Protein AF-A0A060C4E5-F1 (afdb_monomer_lite)

Radius of gyration: 14.31 Å; chains: 1; bounding box: 32×25×42 Å

Organism: NCBI:txid1434684

Sequence (104 aa):
DGLTIHGQLFSPQGKTSTRHPALIFVHGGPQRQMLPAFNAMGYYSNAYIMNQMLAAQGYVVLSVNYRSGTGYGEAFRNAAGIGRQGASEYKDVLAAASYLKRPA

InterPro domains:
  IPR001375 Peptidase S9, prolyl oligopeptidase, catalytic domain [PF00326] (52-101)
  IPR029058 Alpha/Beta hydrolase fold [G3DSA:3.40.50.1820] (1-103)
  IPR029058 Alpha/Beta hydrolase fold [SSF53474] (1-101)

Structure (mmCIF, N/CA/C/O backbone):
data_AF-A0A060C4E5-F1
#
_entry.id   AF-A0A060C4E5-F1
#
loop_
_atom_site.group_PDB
_atom_site.id
_atom_site.type_symbol
_atom_site.label_atom_id
_atom_site.label_alt_id
_atom_site.label_comp_id
_atom_site.label_asym_id
_atom_site.label_entity_id
_atom_site.label_seq_id
_atom_site.pdbx_PDB_ins_code
_atom_site.Cartn_x
_atom_site.Cartn_y
_atom_site.Cartn_z
_atom_site.occupancy
_atom_site.B_iso_or_equiv
_atom_site.auth_seq_id
_atom_site.auth_comp_id
_atom_site.auth_asym_id
_atom_site.auth_atom_id
_atom_site.pdbx_PDB_model_num
ATOM 1 N N . ASP A 1 1 ? -3.088 -11.631 -11.767 1.00 92.19 1 ASP A N 1
ATOM 2 C CA . ASP A 1 1 ? -2.109 -12.341 -12.623 1.00 92.19 1 ASP A CA 1
ATOM 3 C C . ASP A 1 1 ? -1.310 -13.404 -11.854 1.00 92.19 1 ASP A C 1
ATOM 5 O O . ASP A 1 1 ? -0.392 -13.972 -12.421 1.00 92.19 1 ASP A O 1
ATOM 9 N N . GLY A 1 2 ? -1.670 -13.728 -10.602 1.00 92.75 2 GLY A N 1
ATOM 10 C CA . GLY A 1 2 ? -0.993 -14.774 -9.824 1.00 92.75 2 GLY A CA 1
ATOM 11 C C . GLY A 1 2 ? 0.297 -14.317 -9.137 1.00 92.75 2 GLY A C 1
ATOM 12 O O . GLY A 1 2 ? 0.867 -15.091 -8.376 1.00 92.75 2 GLY A O 1
ATOM 13 N N . LEU A 1 3 ? 0.736 -13.071 -9.351 1.00 94.62 3 LEU A N 1
ATOM 14 C CA . LEU A 1 3 ? 1.883 -12.508 -8.648 1.00 94.62 3 LEU A CA 1
ATOM 15 C C . LEU A 1 3 ? 1.533 -12.251 -7.176 1.00 94.62 3 LEU A C 1
ATOM 17 O O . LEU A 1 3 ? 0.539 -11.591 -6.869 1.00 94.62 3 LEU A O 1
ATOM 21 N N . THR A 1 4 ? 2.372 -12.740 -6.266 1.00 95.44 4 THR A N 1
ATOM 22 C CA . THR A 1 4 ? 2.262 -12.422 -4.841 1.00 95.44 4 THR A CA 1
ATOM 23 C C . THR A 1 4 ? 2.709 -10.986 -4.589 1.00 95.44 4 THR A C 1
ATOM 25 O O . THR A 1 4 ? 3.839 -10.615 -4.899 1.00 95.44 4 THR A O 1
ATOM 28 N N . ILE A 1 5 ? 1.823 -10.192 -3.989 1.00 96.56 5 ILE A N 1
ATOM 29 C CA . ILE A 1 5 ? 2.091 -8.820 -3.554 1.00 96.56 5 ILE A CA 1
ATOM 30 C C . ILE A 1 5 ? 2.178 -8.796 -2.032 1.00 96.56 5 ILE A C 1
ATOM 32 O O . ILE A 1 5 ? 1.329 -9.358 -1.339 1.00 96.56 5 ILE A O 1
ATOM 36 N N . HIS A 1 6 ? 3.211 -8.138 -1.516 1.00 95.94 6 HIS A N 1
ATOM 37 C CA . HIS A 1 6 ? 3.462 -8.039 -0.085 1.00 95.94 6 HIS A CA 1
ATOM 38 C C . HIS A 1 6 ? 2.907 -6.732 0.482 1.00 95.94 6 HIS A C 1
ATOM 40 O O . HIS A 1 6 ? 2.767 -5.730 -0.218 1.00 95.94 6 HIS A O 1
ATOM 46 N N . GLY A 1 7 ? 2.614 -6.725 1.775 1.00 95.88 7 GLY A N 1
ATOM 47 C CA . GLY A 1 7 ? 2.167 -5.533 2.476 1.00 95.88 7 GLY A CA 1
ATOM 48 C C . GLY A 1 7 ? 2.086 -5.755 3.978 1.00 95.88 7 GLY A C 1
ATOM 49 O O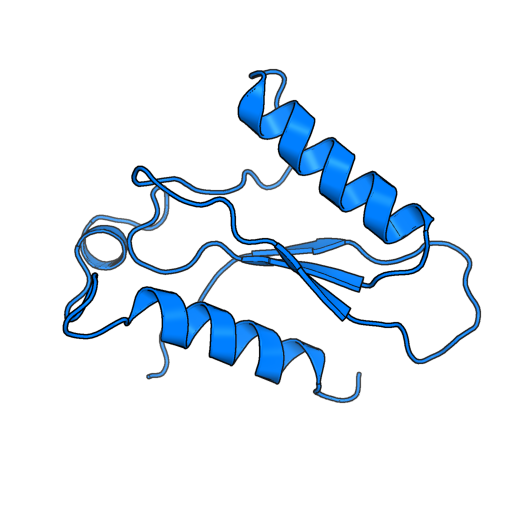 . GLY A 1 7 ? 2.289 -6.868 4.467 1.00 95.88 7 GLY A O 1
ATOM 50 N N . GLN A 1 8 ? 1.787 -4.684 4.701 1.00 96.88 8 GLN A N 1
ATOM 51 C CA . GLN A 1 8 ? 1.567 -4.694 6.144 1.00 96.88 8 GLN A CA 1
ATOM 52 C C . GLN A 1 8 ? 0.114 -4.344 6.438 1.00 96.88 8 GLN A C 1
ATOM 54 O O . GLN A 1 8 ? -0.405 -3.359 5.909 1.00 96.88 8 GLN A O 1
ATOM 59 N N . LEU A 1 9 ? -0.523 -5.138 7.297 1.00 96.00 9 LEU A N 1
ATOM 60 C CA . LEU A 1 9 ? -1.879 -4.889 7.762 1.00 96.00 9 LEU A CA 1
ATOM 61 C C . LEU A 1 9 ? -1.835 -4.266 9.157 1.00 96.00 9 LEU A C 1
ATOM 63 O O . LEU A 1 9 ? -1.392 -4.896 10.116 1.00 96.00 9 LEU A O 1
ATOM 67 N N . PHE A 1 10 ? -2.318 -3.036 9.256 1.00 96.38 10 PHE A N 1
ATOM 68 C CA . PHE A 1 10 ? -2.507 -2.321 10.508 1.00 96.38 10 PHE A CA 1
ATOM 69 C C . PHE A 1 10 ? -3.979 -2.421 10.897 1.00 96.38 10 PHE A C 1
ATOM 71 O O . PHE A 1 10 ? -4.854 -1.949 10.166 1.00 96.38 10 PHE A O 1
ATOM 78 N N . SER A 1 11 ? -4.251 -3.043 12.042 1.00 93.69 11 SER A N 1
ATOM 79 C CA . SER A 1 11 ? -5.612 -3.314 12.507 1.00 93.69 11 SER A CA 1
ATOM 80 C C . SER A 1 11 ? -5.911 -2.562 13.805 1.00 93.69 11 SER A C 1
ATOM 82 O O . SER A 1 11 ? -5.034 -2.480 14.671 1.00 93.69 11 SER A O 1
ATOM 84 N N . PRO A 1 12 ? -7.138 -2.040 13.987 1.00 93.31 12 PRO A N 1
ATOM 85 C CA . PRO A 1 12 ? -7.552 -1.434 15.247 1.00 93.31 12 PRO A CA 1
ATOM 86 C C . PRO A 1 12 ? -7.448 -2.430 16.406 1.00 93.31 12 PRO A C 1
ATOM 88 O O . PRO A 1 12 ? -7.905 -3.565 16.293 1.00 93.31 12 PRO A O 1
ATOM 91 N N . GLN A 1 13 ? -6.891 -2.002 17.539 1.00 86.00 13 GLN A N 1
ATOM 92 C CA . GLN A 1 13 ? -6.868 -2.810 18.761 1.00 86.00 13 GLN A CA 1
ATOM 93 C C . GLN A 1 13 ? -8.100 -2.527 19.628 1.00 86.00 13 GLN A C 1
ATOM 95 O O . GLN A 1 13 ? -8.567 -1.391 19.707 1.00 86.00 13 GLN A O 1
ATOM 100 N N . GLY A 1 14 ? -8.627 -3.563 20.287 1.00 76.00 14 GLY A N 1
ATOM 101 C CA . GLY A 1 14 ? -9.672 -3.425 21.310 1.00 76.00 14 GLY A CA 1
ATOM 102 C C . GLY A 1 14 ? -11.058 -3.003 20.806 1.00 76.00 14 GLY A C 1
ATOM 103 O O . GLY A 1 14 ? -11.908 -2.650 21.619 1.00 76.00 14 GLY A O 1
ATOM 104 N N . LYS A 1 15 ? -11.317 -3.026 19.491 1.00 71.62 15 LYS A N 1
ATOM 105 C CA . LYS A 1 15 ? -12.654 -2.754 18.941 1.00 71.62 15 LYS A CA 1
ATOM 106 C C . LYS A 1 15 ? -13.433 -4.058 18.755 1.00 71.62 15 LYS A C 1
ATOM 108 O O . LYS A 1 15 ? -12.900 -5.040 18.258 1.00 71.62 15 LYS A O 1
ATOM 113 N N . THR A 1 16 ? -14.704 -4.045 19.151 1.00 67.50 16 THR A N 1
ATOM 11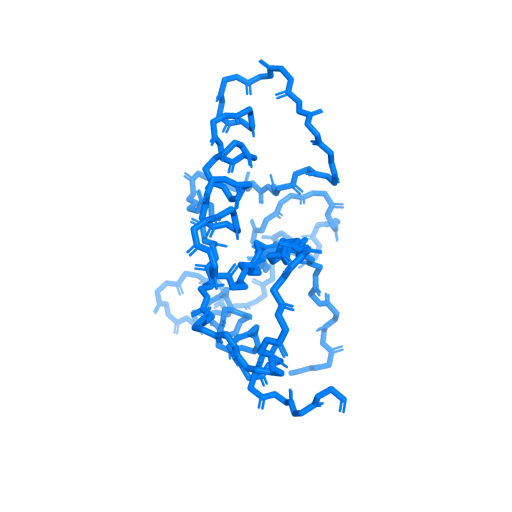4 C CA . THR A 1 16 ? -15.619 -5.202 19.108 1.00 67.50 16 THR A CA 1
ATOM 115 C C . THR A 1 16 ? -16.351 -5.354 17.773 1.00 67.50 16 THR A C 1
ATOM 117 O O . THR A 1 16 ? -17.055 -6.340 17.565 1.00 67.50 16 THR A O 1
ATOM 120 N N . SER A 1 17 ? -16.214 -4.379 16.868 1.00 75.94 17 SER A N 1
ATOM 121 C CA . SER A 1 17 ? -16.823 -4.451 15.541 1.00 75.94 17 SER A CA 1
ATOM 122 C C . SER A 1 17 ? -16.130 -5.508 14.690 1.00 75.94 17 SER A C 1
ATOM 124 O O . SER A 1 17 ? -14.907 -5.564 14.622 1.00 75.94 17 SER A O 1
ATOM 126 N N . THR A 1 18 ? -16.916 -6.303 13.972 1.00 75.75 18 THR A N 1
ATOM 127 C CA . THR A 1 18 ? -16.412 -7.281 12.997 1.00 75.75 18 THR A CA 1
ATOM 128 C C . THR A 1 18 ? -16.087 -6.641 11.644 1.00 75.75 18 THR A C 1
ATOM 130 O O . THR A 1 18 ? -15.487 -7.283 10.785 1.00 75.75 18 THR A O 1
ATOM 133 N N . ARG A 1 19 ? -16.477 -5.374 11.429 1.00 85.19 19 ARG A N 1
ATOM 134 C CA . ARG A 1 19 ? -16.196 -4.613 10.204 1.00 85.19 19 ARG A CA 1
ATOM 135 C C . ARG A 1 19 ? -15.661 -3.222 10.514 1.00 85.19 19 ARG A C 1
ATOM 137 O O . ARG A 1 19 ? -16.180 -2.515 11.377 1.00 85.19 19 ARG A O 1
ATOM 144 N N . HIS A 1 20 ? -14.660 -2.821 9.743 1.00 90.94 20 HIS A N 1
ATOM 145 C CA . HIS A 1 20 ? -13.994 -1.531 9.853 1.00 90.94 20 HIS A CA 1
ATOM 146 C C . HIS A 1 20 ? -13.931 -0.850 8.486 1.00 90.94 20 HIS A C 1
ATOM 148 O O . HIS A 1 20 ? -13.800 -1.547 7.475 1.00 90.94 20 HIS A O 1
ATOM 154 N N . PRO A 1 21 ? -13.996 0.492 8.425 1.00 94.25 21 PRO A N 1
ATOM 155 C CA . PRO A 1 21 ? -13.616 1.198 7.211 1.00 94.25 21 PRO A CA 1
ATOM 156 C C . PRO A 1 21 ? -12.163 0.852 6.873 1.00 94.25 21 PRO A C 1
ATOM 158 O O . PRO A 1 21 ? -11.299 0.820 7.752 1.00 94.25 21 PRO A O 1
ATOM 161 N N . ALA A 1 22 ? -11.905 0.566 5.600 1.00 95.75 22 ALA A N 1
ATOM 162 C CA . ALA A 1 22 ? -10.609 0.094 5.146 1.00 95.75 22 ALA A CA 1
ATOM 163 C C . ALA A 1 22 ? -9.917 1.143 4.268 1.00 95.75 22 ALA A C 1
ATOM 165 O O . ALA A 1 22 ? -10.553 1.773 3.421 1.00 95.75 22 ALA A O 1
ATOM 166 N N . LEU A 1 23 ? -8.614 1.309 4.467 1.00 98.00 23 LEU A N 1
ATOM 167 C CA . LEU A 1 23 ? -7.743 2.203 3.716 1.00 98.00 23 LEU A CA 1
ATOM 168 C C . LEU A 1 23 ? -6.621 1.396 3.065 1.00 98.00 23 LEU A C 1
ATOM 170 O O . LEU A 1 23 ? -6.114 0.429 3.635 1.00 98.00 23 LEU A O 1
ATOM 174 N N . ILE A 1 24 ? -6.201 1.831 1.881 1.00 98.19 24 ILE A N 1
ATOM 175 C CA . ILE A 1 24 ? -4.982 1.338 1.241 1.00 98.19 24 ILE A CA 1
ATOM 176 C C . ILE A 1 24 ? -3.966 2.461 1.303 1.00 98.19 24 ILE A C 1
ATOM 178 O O . ILE A 1 24 ? -4.207 3.549 0.777 1.00 98.19 24 ILE A O 1
ATOM 182 N N . PHE A 1 25 ? -2.842 2.198 1.955 1.00 97.69 25 PHE A N 1
ATOM 183 C CA . PHE A 1 25 ? -1.744 3.144 2.018 1.00 97.69 25 PHE A CA 1
ATOM 184 C C . PHE A 1 25 ? -0.804 2.906 0.835 1.00 97.69 25 PHE A C 1
ATOM 186 O O . PHE A 1 25 ? -0.278 1.808 0.646 1.00 97.69 25 PHE A O 1
ATOM 193 N N . VAL A 1 26 ? -0.612 3.954 0.032 1.00 95.56 26 VAL A N 1
ATOM 194 C CA . VAL A 1 26 ? 0.242 3.962 -1.160 1.00 95.56 26 VAL A CA 1
ATOM 195 C C . VAL A 1 26 ? 1.420 4.888 -0.880 1.00 95.56 26 VAL A C 1
ATOM 197 O O . VAL A 1 26 ? 1.243 6.091 -0.709 1.00 95.56 26 VAL A O 1
ATOM 200 N N . HIS A 1 27 ? 2.631 4.333 -0.836 1.00 93.00 27 HIS A N 1
ATOM 201 C CA . HIS A 1 27 ? 3.838 5.077 -0.460 1.00 93.00 27 HIS A CA 1
ATOM 202 C C . HIS A 1 27 ? 4.317 6.084 -1.529 1.00 93.00 27 HIS A C 1
ATOM 204 O O . HIS A 1 27 ? 5.115 6.976 -1.235 1.00 93.00 27 HIS A O 1
ATOM 210 N N . GLY A 1 28 ? 3.827 5.982 -2.767 1.00 85.25 28 GLY A N 1
ATOM 211 C CA . GLY A 1 28 ? 4.234 6.856 -3.869 1.00 85.25 28 GLY A CA 1
ATOM 212 C C . GLY A 1 28 ? 5.631 6.529 -4.415 1.00 85.25 28 GLY A C 1
ATOM 213 O O . GLY A 1 28 ? 6.227 5.510 -4.064 1.00 85.25 28 GLY A O 1
ATOM 214 N N . GLY A 1 29 ? 6.128 7.374 -5.324 1.00 72.06 29 GLY A N 1
ATOM 215 C CA . GLY A 1 29 ? 7.435 7.223 -5.988 1.00 72.06 29 GLY A CA 1
ATOM 216 C C . GLY A 1 29 ? 8.545 8.088 -5.366 1.00 72.06 29 GLY A C 1
ATOM 217 O O . GLY A 1 29 ? 8.219 9.036 -4.645 1.00 72.06 29 GLY A O 1
ATOM 218 N N . PRO A 1 30 ? 9.850 7.831 -5.640 1.00 66.56 30 PRO A N 1
ATOM 219 C CA . PRO A 1 30 ? 10.451 6.867 -6.593 1.00 66.56 30 PRO A CA 1
ATOM 220 C C . PRO A 1 30 ? 10.390 5.398 -6.121 1.00 66.56 30 PRO A C 1
ATOM 222 O O . PRO A 1 30 ? 9.789 5.134 -5.086 1.00 66.56 30 PRO A O 1
ATOM 225 N N . GLN A 1 31 ? 10.983 4.450 -6.870 1.00 88.06 31 GLN A N 1
ATOM 226 C CA . GLN A 1 31 ? 11.008 3.007 -6.544 1.00 88.06 31 GLN A CA 1
ATOM 227 C C . GLN A 1 31 ? 11.313 2.779 -5.052 1.00 88.06 31 GLN A C 1
ATOM 229 O O . GLN A 1 31 ? 12.413 3.063 -4.572 1.00 88.06 31 GLN A O 1
ATOM 234 N N . ARG A 1 32 ? 10.316 2.298 -4.305 1.00 93.25 32 ARG A N 1
ATOM 235 C CA . ARG A 1 32 ? 10.336 2.214 -2.839 1.00 93.25 32 ARG A CA 1
ATOM 236 C C . ARG A 1 32 ? 9.586 0.977 -2.360 1.00 93.25 32 ARG A C 1
ATOM 238 O O . ARG A 1 32 ? 8.837 0.372 -3.116 1.00 93.25 32 ARG A O 1
ATOM 245 N N . GLN A 1 33 ? 9.816 0.623 -1.105 1.00 95.19 33 GLN A N 1
ATOM 246 C CA . GLN A 1 33 ? 9.031 -0.335 -0.340 1.00 95.19 33 GLN A CA 1
ATOM 247 C C . GLN A 1 33 ? 8.732 0.237 1.042 1.00 95.19 33 GLN A C 1
ATOM 249 O O . GLN A 1 33 ? 9.464 1.091 1.540 1.00 95.19 33 GLN A O 1
ATOM 254 N N . MET A 1 34 ? 7.704 -0.285 1.686 1.00 96.56 34 MET A N 1
ATOM 255 C CA . MET A 1 34 ? 7.463 -0.167 3.114 1.00 96.56 34 MET A CA 1
ATOM 256 C C . MET A 1 34 ? 8.168 -1.301 3.852 1.00 96.56 34 MET A C 1
ATOM 258 O O . MET A 1 34 ? 8.164 -2.449 3.406 1.00 96.56 34 MET A O 1
ATOM 262 N N . LEU A 1 35 ? 8.808 -0.955 4.967 1.00 95.31 35 LEU A N 1
ATOM 263 C CA . LEU A 1 35 ? 9.602 -1.877 5.773 1.00 95.31 35 LEU A CA 1
ATOM 264 C C . LEU A 1 35 ? 8.725 -2.569 6.821 1.00 95.31 35 LEU A C 1
ATOM 266 O O . LEU A 1 35 ? 7.847 -1.914 7.377 1.00 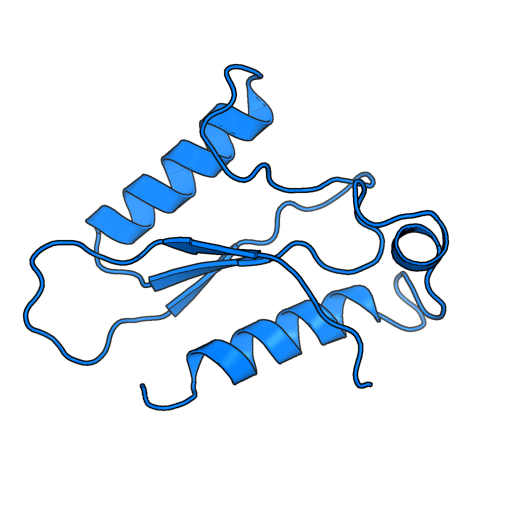95.31 35 LEU A O 1
ATOM 270 N N . PRO A 1 36 ? 8.988 -3.849 7.153 1.00 91.81 36 PRO A N 1
ATOM 271 C CA . PRO A 1 36 ? 8.110 -4.675 7.988 1.00 91.81 36 PRO A CA 1
ATOM 272 C C . PRO A 1 36 ? 7.973 -4.197 9.445 1.00 91.81 36 PRO A C 1
ATOM 274 O O . PRO A 1 36 ? 7.082 -4.665 10.147 1.00 91.81 36 PRO A O 1
ATOM 277 N N . ALA A 1 37 ? 8.807 -3.254 9.887 1.00 94.62 37 ALA A N 1
ATOM 278 C CA . ALA A 1 37 ? 8.795 -2.685 11.229 1.00 94.62 37 ALA A CA 1
ATOM 279 C C . ALA A 1 37 ? 9.189 -1.200 11.202 1.00 94.62 37 ALA A C 1
ATOM 281 O O . ALA A 1 37 ? 9.590 -0.663 10.165 1.00 94.62 37 ALA A O 1
ATOM 282 N N . PHE A 1 38 ? 9.102 -0.553 12.367 1.00 96.62 38 PHE A N 1
ATOM 283 C CA . PHE A 1 38 ? 9.569 0.816 12.550 1.00 96.62 38 PHE A CA 1
ATOM 284 C C . PHE A 1 38 ? 11.026 0.974 12.090 1.00 96.62 38 PHE A C 1
ATOM 286 O O . PHE A 1 38 ? 11.898 0.170 12.421 1.00 96.62 38 PHE A O 1
ATOM 293 N N . ASN A 1 39 ? 11.289 2.047 11.352 1.00 97.56 39 ASN A N 1
ATOM 294 C CA . ASN A 1 39 ? 12.621 2.426 10.909 1.00 97.56 39 ASN A CA 1
ATOM 295 C C . ASN A 1 39 ? 12.813 3.922 11.173 1.00 97.56 39 ASN A C 1
ATOM 297 O O . ASN A 1 39 ? 11.943 4.719 10.834 1.00 97.56 39 ASN A O 1
ATOM 301 N N . ALA A 1 40 ? 13.945 4.294 11.773 1.00 97.50 40 ALA A N 1
ATOM 302 C CA . ALA A 1 40 ? 14.205 5.661 12.225 1.00 97.50 40 ALA A CA 1
ATOM 303 C C . ALA A 1 40 ? 14.421 6.678 11.084 1.00 97.50 40 ALA A C 1
ATOM 305 O O . ALA A 1 40 ? 14.442 7.882 11.335 1.00 97.50 40 ALA A O 1
ATOM 306 N N . MET A 1 41 ? 14.571 6.231 9.833 1.00 96.56 41 MET A N 1
ATOM 307 C CA . MET 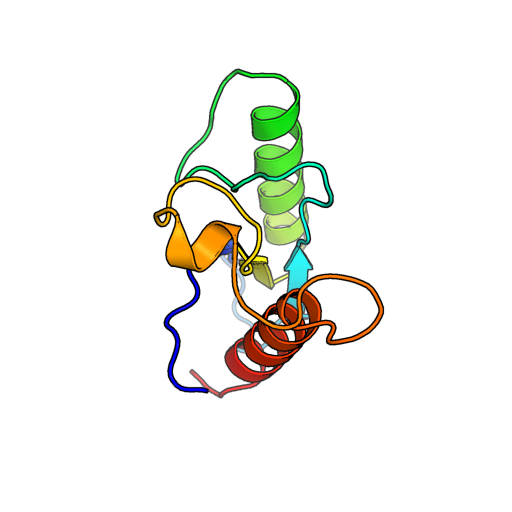A 1 41 ? 14.680 7.123 8.680 1.00 96.56 41 MET A CA 1
ATOM 308 C C . MET A 1 41 ? 13.368 7.890 8.478 1.00 96.56 41 MET A C 1
ATOM 310 O O . MET A 1 41 ? 12.304 7.282 8.379 1.00 96.56 41 MET A O 1
ATOM 314 N N . GLY A 1 42 ? 13.457 9.218 8.344 1.00 97.25 42 GLY A N 1
ATOM 315 C CA . GLY A 1 42 ? 12.311 10.131 8.449 1.00 97.25 42 GLY A CA 1
ATOM 316 C C . GLY A 1 42 ? 11.076 9.763 7.620 1.00 97.25 42 GLY A C 1
ATOM 317 O O . GLY A 1 42 ? 9.958 9.862 8.110 1.00 97.25 42 GLY A O 1
ATOM 318 N N . TYR A 1 43 ? 11.239 9.292 6.380 1.00 94.94 43 TYR A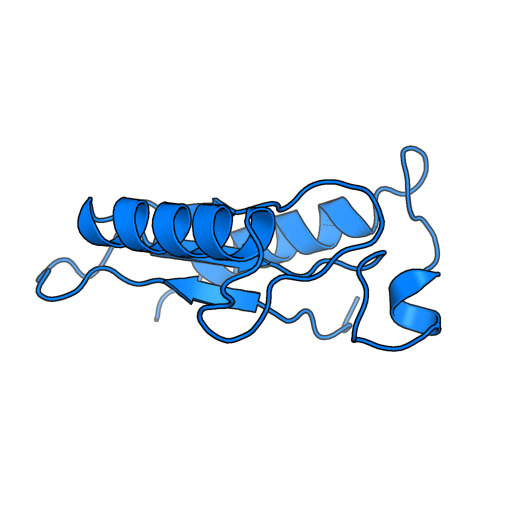 N 1
ATOM 319 C CA . TYR A 1 43 ? 10.080 8.858 5.595 1.00 94.94 43 TYR A CA 1
ATOM 320 C C . TYR A 1 43 ? 9.407 7.607 6.179 1.00 94.94 43 TYR A C 1
ATOM 322 O O . TYR A 1 43 ? 8.183 7.564 6.292 1.00 94.94 43 TYR A O 1
ATOM 330 N N . TYR A 1 44 ? 10.192 6.585 6.534 1.00 96.38 44 TYR A N 1
ATOM 331 C CA . TYR A 1 44 ? 9.653 5.313 7.013 1.00 96.38 44 TYR A CA 1
ATOM 332 C C . TYR A 1 44 ? 9.032 5.449 8.399 1.00 96.38 44 TYR A C 1
ATOM 334 O O . TYR A 1 44 ? 7.964 4.883 8.622 1.00 96.38 44 TYR A O 1
ATOM 342 N N . SER A 1 45 ? 9.637 6.231 9.297 1.00 97.94 45 SER A N 1
ATOM 343 C CA . SER A 1 45 ? 9.042 6.524 10.603 1.00 97.94 45 SER A CA 1
ATOM 344 C C . SER A 1 45 ? 7.713 7.264 10.448 1.00 97.94 45 SER A C 1
ATOM 346 O O . SER A 1 45 ? 6.714 6.826 11.016 1.00 97.94 45 SER A O 1
ATOM 348 N N . ASN A 1 46 ? 7.658 8.311 9.616 1.00 97.19 46 ASN A N 1
ATOM 349 C CA . ASN A 1 46 ? 6.429 9.071 9.370 1.00 97.19 46 ASN A CA 1
ATOM 350 C C . ASN A 1 46 ? 5.321 8.201 8.764 1.00 97.19 46 ASN A C 1
ATOM 352 O O . ASN A 1 46 ? 4.189 8.221 9.246 1.00 97.19 46 ASN A O 1
ATOM 356 N N . ALA A 1 47 ? 5.638 7.404 7.741 1.00 97.25 47 ALA A N 1
ATOM 357 C CA . ALA A 1 47 ? 4.672 6.506 7.120 1.00 97.25 47 ALA A CA 1
ATOM 358 C C . ALA A 1 47 ? 4.188 5.427 8.105 1.00 97.25 47 ALA A C 1
ATOM 360 O O . ALA A 1 47 ? 2.985 5.189 8.205 1.00 97.25 47 ALA A O 1
ATOM 361 N N . TYR A 1 48 ? 5.086 4.810 8.878 1.00 97.94 48 TYR A N 1
ATOM 362 C CA . TYR A 1 48 ? 4.713 3.800 9.872 1.00 97.94 48 TYR A CA 1
ATOM 363 C C . TYR A 1 48 ? 3.808 4.385 10.968 1.00 97.94 48 TYR A C 1
ATOM 365 O O . TYR A 1 48 ? 2.760 3.816 11.272 1.00 97.94 48 TYR A O 1
ATOM 373 N N . ILE A 1 49 ? 4.163 5.555 11.513 1.00 97.94 49 ILE A N 1
ATOM 374 C CA . ILE A 1 49 ? 3.362 6.252 12.530 1.00 97.94 49 ILE A CA 1
ATOM 375 C C . ILE A 1 49 ? 1.997 6.656 11.963 1.00 97.94 49 ILE A C 1
ATOM 377 O O . ILE A 1 49 ? 0.988 6.447 12.630 1.00 97.94 49 ILE A O 1
ATOM 381 N N . MET A 1 50 ? 1.930 7.159 10.726 1.00 98.00 50 MET A N 1
ATOM 382 C CA . MET A 1 50 ? 0.660 7.503 10.077 1.00 98.00 50 MET A CA 1
ATOM 383 C C . MET A 1 50 ? -0.276 6.290 9.974 1.00 98.00 50 MET A C 1
ATOM 385 O O . MET A 1 50 ? -1.452 6.392 10.325 1.00 98.00 50 MET A O 1
ATOM 389 N N . ASN A 1 51 ? 0.238 5.132 9.547 1.00 98.25 51 ASN A N 1
ATOM 390 C CA . ASN A 1 51 ? -0.550 3.899 9.469 1.00 98.25 51 ASN A CA 1
ATOM 391 C C . ASN A 1 51 ? -1.027 3.436 10.862 1.00 98.25 51 ASN A C 1
ATOM 393 O O . ASN A 1 51 ? -2.200 3.099 11.025 1.00 98.25 51 ASN A O 1
ATOM 397 N N . GLN A 1 52 ? -0.162 3.501 11.882 1.00 97.44 52 GLN A N 1
ATOM 398 C CA . GLN A 1 52 ? -0.526 3.206 13.276 1.00 97.44 52 GLN A CA 1
ATOM 399 C C . GLN A 1 52 ? -1.603 4.164 13.816 1.00 97.44 52 GLN A C 1
ATOM 401 O O . GLN A 1 52 ? -2.543 3.725 14.477 1.00 97.44 52 GLN A O 1
ATOM 406 N N . MET A 1 53 ? -1.502 5.465 13.522 1.00 97.88 53 MET A N 1
ATOM 407 C CA . MET A 1 53 ? -2.484 6.468 13.948 1.00 97.88 53 MET A CA 1
ATOM 408 C C . MET A 1 53 ? -3.857 6.237 13.310 1.00 97.88 53 MET A C 1
ATOM 410 O O . MET A 1 53 ? -4.872 6.296 14.003 1.00 97.88 53 MET A O 1
ATOM 414 N N . LEU A 1 54 ? -3.903 5.931 12.011 1.00 97.56 54 LEU A N 1
ATOM 415 C CA . LEU A 1 54 ? -5.148 5.582 11.320 1.00 97.56 54 LEU A CA 1
ATOM 416 C C . LEU A 1 54 ? -5.774 4.306 11.909 1.00 97.56 54 LEU A C 1
ATOM 418 O O . LEU A 1 54 ? -6.984 4.258 12.141 1.00 97.56 54 LEU A O 1
ATOM 422 N N . ALA A 1 55 ? -4.959 3.301 12.240 1.00 96.62 55 ALA A N 1
ATOM 423 C CA . ALA A 1 55 ? -5.443 2.102 12.919 1.00 96.62 55 ALA A CA 1
ATOM 424 C C . ALA A 1 55 ? -6.026 2.406 14.307 1.00 96.62 55 ALA A C 1
ATOM 426 O O . ALA A 1 55 ? -7.121 1.940 14.633 1.00 96.62 55 ALA A O 1
ATOM 427 N N . ALA A 1 56 ? -5.368 3.264 15.093 1.00 95.81 56 ALA A N 1
ATOM 428 C CA . ALA A 1 56 ? -5.883 3.727 16.384 1.00 95.81 56 ALA A CA 1
ATOM 429 C C . ALA A 1 56 ? -7.224 4.481 16.253 1.00 95.81 56 ALA A C 1
ATOM 431 O O . ALA A 1 56 ? -8.096 4.361 17.116 1.00 95.81 56 ALA A O 1
ATOM 432 N N . GLN A 1 57 ? -7.447 5.189 15.141 1.00 95.25 57 GLN A N 1
ATOM 433 C CA . GLN A 1 57 ? -8.730 5.840 14.842 1.00 95.25 57 GLN A CA 1
ATOM 434 C C . GLN A 1 57 ? -9.836 4.847 14.437 1.00 95.25 57 GLN A C 1
ATOM 436 O O . GLN A 1 57 ? -11.023 5.175 14.499 1.00 95.25 57 GLN A O 1
ATOM 441 N N . GLY A 1 58 ? -9.498 3.593 14.132 1.00 94.62 58 GLY A N 1
ATOM 442 C CA . GLY A 1 58 ? -10.463 2.535 13.828 1.00 94.62 58 GLY A CA 1
ATOM 443 C C . G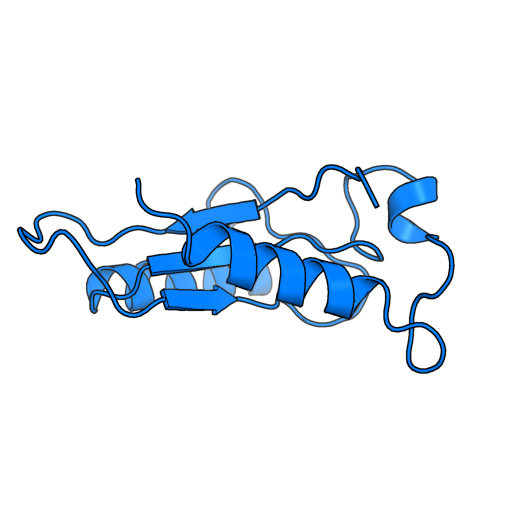LY A 1 58 ? -10.509 2.094 12.373 1.00 94.62 58 GLY A C 1
ATOM 444 O O . GLY A 1 58 ? -11.426 1.343 12.031 1.00 94.62 58 GLY A O 1
ATOM 445 N N . TYR A 1 59 ? -9.560 2.534 11.548 1.00 96.00 59 TYR A N 1
ATOM 446 C CA . TYR A 1 59 ? -9.409 2.059 10.177 1.00 96.00 59 TYR A CA 1
ATOM 447 C C . TYR A 1 59 ? -8.590 0.770 10.135 1.00 96.00 59 TYR A C 1
ATOM 449 O O . TYR A 1 59 ? -7.613 0.624 10.862 1.00 96.00 59 TYR A O 1
ATOM 457 N N . VAL A 1 60 ? -8.940 -0.149 9.241 1.00 96.25 60 VAL A N 1
ATOM 458 C CA . VAL A 1 60 ? -7.994 -1.186 8.808 1.00 96.25 60 VAL A CA 1
ATOM 459 C C . VAL A 1 60 ? -7.160 -0.591 7.683 1.00 96.25 60 VAL A C 1
ATOM 461 O O . VAL A 1 60 ? -7.724 -0.120 6.698 1.00 96.25 60 VAL A O 1
ATOM 464 N N . VAL A 1 61 ? -5.836 -0.592 7.811 1.00 97.81 61 VAL A N 1
ATOM 465 C CA . VAL A 1 61 ? -4.947 -0.016 6.795 1.00 97.81 61 VAL A CA 1
ATOM 466 C C . VAL A 1 61 ? -4.050 -1.097 6.215 1.00 97.81 61 VAL A C 1
ATOM 468 O O . VAL A 1 61 ? -3.277 -1.721 6.938 1.00 97.81 61 VAL A O 1
ATOM 471 N N . LEU A 1 62 ? -4.139 -1.313 4.903 1.00 98.06 62 LEU A N 1
ATOM 472 C CA . LEU A 1 62 ? -3.213 -2.171 4.168 1.00 98.06 62 LEU A CA 1
ATOM 473 C C . LEU A 1 62 ? -2.181 -1.301 3.453 1.00 98.06 62 LEU A C 1
ATOM 475 O O . LEU A 1 62 ? -2.483 -0.642 2.457 1.00 98.06 62 LEU A O 1
ATOM 479 N N . SER A 1 63 ? -0.961 -1.306 3.974 1.00 97.81 63 SER A N 1
ATOM 480 C CA . SER A 1 63 ? 0.199 -0.663 3.364 1.00 97.81 63 SER A CA 1
ATOM 481 C C . SER A 1 63 ? 0.818 -1.622 2.356 1.00 97.81 63 SER A C 1
ATOM 483 O O . SER A 1 63 ? 1.411 -2.629 2.746 1.00 97.81 63 SER A O 1
ATOM 485 N N . VAL A 1 64 ? 0.601 -1.369 1.063 1.00 96.94 64 VAL A N 1
ATOM 486 C CA . VAL A 1 64 ? 0.911 -2.329 -0.006 1.00 96.94 64 VAL A CA 1
ATOM 487 C C . VAL A 1 64 ? 2.223 -1.984 -0.710 1.00 96.94 64 VAL A C 1
ATOM 489 O O . VAL A 1 64 ? 2.425 -0.853 -1.148 1.00 96.94 64 VAL A O 1
ATOM 492 N N . ASN A 1 65 ? 3.093 -2.982 -0.858 1.00 96.81 65 ASN A N 1
ATOM 493 C CA . ASN A 1 65 ? 4.298 -2.909 -1.677 1.00 96.81 65 ASN A CA 1
ATOM 494 C C . ASN A 1 65 ? 3.969 -3.439 -3.071 1.00 96.81 65 ASN A C 1
ATOM 496 O O . ASN A 1 65 ? 4.142 -4.622 -3.353 1.00 96.81 65 ASN A O 1
ATOM 500 N N . TYR A 1 66 ? 3.435 -2.561 -3.916 1.00 96.06 66 TYR A N 1
ATOM 501 C CA . TYR A 1 66 ? 3.082 -2.856 -5.306 1.00 96.06 66 TYR A CA 1
ATOM 502 C C . TYR A 1 66 ? 4.332 -3.016 -6.192 1.00 96.06 66 TYR A C 1
ATOM 504 O O . TYR A 1 66 ? 5.423 -2.542 -5.846 1.00 96.06 66 TYR A O 1
ATOM 512 N N . ARG A 1 67 ? 4.190 -3.684 -7.347 1.00 95.38 67 ARG A N 1
ATOM 513 C CA . ARG A 1 67 ? 5.281 -3.840 -8.331 1.00 95.38 67 ARG A CA 1
ATOM 514 C C . ARG A 1 67 ? 5.834 -2.488 -8.773 1.00 95.38 67 ARG A C 1
ATOM 516 O O . ARG A 1 67 ? 5.158 -1.486 -8.611 1.00 95.38 67 ARG A O 1
ATOM 523 N N . SER A 1 68 ? 7.048 -2.436 -9.321 1.00 93.81 68 SER A N 1
ATOM 524 C CA . SER A 1 68 ? 7.854 -1.197 -9.460 1.00 93.81 68 SER A CA 1
ATOM 525 C C . SER A 1 68 ? 8.545 -0.743 -8.159 1.00 93.81 68 SER A C 1
ATOM 527 O O . SER A 1 68 ? 9.434 0.109 -8.181 1.00 93.81 68 SER A O 1
ATOM 529 N N . GLY A 1 69 ? 8.207 -1.349 -7.015 1.00 93.94 69 GLY A N 1
ATOM 530 C CA . GLY A 1 69 ? 8.909 -1.151 -5.747 1.00 93.94 69 GLY A CA 1
ATOM 531 C C . GLY A 1 69 ? 10.288 -1.822 -5.658 1.00 93.94 69 GLY A C 1
ATOM 532 O O . GLY A 1 69 ? 10.757 -2.492 -6.580 1.00 93.94 69 GLY A O 1
ATOM 533 N N . THR A 1 70 ? 10.959 -1.644 -4.519 1.00 94.25 70 THR A N 1
ATOM 534 C CA . THR A 1 70 ? 12.269 -2.258 -4.213 1.00 94.25 70 THR A CA 1
ATOM 535 C C . THR A 1 70 ? 12.135 -3.424 -3.229 1.00 94.25 70 THR A C 1
ATOM 537 O O . THR A 1 70 ? 11.075 -3.625 -2.660 1.00 94.25 70 THR A O 1
ATOM 540 N N . GLY A 1 71 ? 13.190 -4.226 -3.037 1.00 94.06 71 GLY A N 1
ATOM 541 C CA . GLY A 1 71 ? 13.202 -5.313 -2.039 1.00 94.06 71 GLY A CA 1
ATOM 542 C C . GLY A 1 71 ? 12.633 -6.666 -2.491 1.00 94.06 71 GLY A C 1
ATOM 543 O O . GLY A 1 71 ? 12.762 -7.637 -1.757 1.00 94.06 71 GLY A O 1
ATOM 544 N N . TYR A 1 72 ? 12.089 -6.758 -3.711 1.00 94.94 72 TYR A N 1
ATOM 545 C CA . TYR A 1 72 ? 11.426 -7.965 -4.246 1.00 94.94 72 TYR A CA 1
ATOM 546 C C . TYR A 1 72 ? 12.068 -8.508 -5.536 1.00 94.94 72 TYR A C 1
ATOM 548 O O . TYR A 1 72 ? 11.457 -9.263 -6.288 1.00 94.94 72 TYR A O 1
ATOM 556 N N . GLY A 1 73 ? 13.316 -8.117 -5.806 1.00 95.44 73 GLY A N 1
ATOM 557 C CA . GLY A 1 73 ? 14.065 -8.540 -6.990 1.00 95.44 73 GLY A CA 1
ATOM 558 C C . GLY A 1 73 ? 13.827 -7.679 -8.234 1.00 95.44 73 GLY A C 1
ATOM 559 O O . GLY A 1 73 ? 12.937 -6.829 -8.294 1.00 95.44 73 GLY A O 1
ATOM 560 N N . GLU A 1 74 ? 14.677 -7.883 -9.239 1.00 95.38 74 GLU A N 1
ATOM 561 C CA . GLU A 1 74 ? 14.701 -7.060 -10.450 1.00 95.38 74 GLU A CA 1
ATOM 562 C C . GLU A 1 74 ? 13.421 -7.187 -11.280 1.00 95.38 74 GLU A C 1
ATOM 564 O O . GLU A 1 74 ? 12.868 -6.173 -11.696 1.00 95.38 74 GLU A O 1
ATOM 569 N N . ALA A 1 75 ? 12.913 -8.409 -11.466 1.00 95.06 75 ALA A N 1
ATOM 570 C CA . ALA A 1 75 ? 11.700 -8.653 -12.245 1.00 95.06 75 ALA A CA 1
ATOM 571 C C . ALA A 1 75 ? 10.465 -7.950 -11.655 1.00 95.06 75 ALA A C 1
ATOM 573 O O . ALA A 1 75 ? 9.607 -7.478 -12.395 1.00 95.06 75 ALA A O 1
ATOM 574 N N . PHE A 1 76 ? 10.392 -7.832 -10.326 1.00 95.38 76 PHE A N 1
ATOM 575 C CA . PHE A 1 76 ? 9.320 -7.110 -9.643 1.00 95.38 76 PHE A CA 1
ATOM 576 C C . PHE A 1 76 ? 9.434 -5.594 -9.837 1.00 95.38 76 PHE A C 1
ATOM 578 O O . PHE A 1 76 ? 8.445 -4.904 -10.094 1.00 95.38 76 PHE A O 1
ATOM 585 N N . ARG A 1 77 ? 10.661 -5.073 -9.738 1.00 93.75 77 ARG A N 1
ATOM 586 C CA . ARG A 1 77 ? 10.973 -3.650 -9.910 1.00 93.75 77 ARG A CA 1
ATOM 587 C C . ARG A 1 77 ? 10.795 -3.179 -11.357 1.00 93.75 77 ARG A C 1
ATOM 589 O O . ARG A 1 77 ? 10.346 -2.064 -11.585 1.00 93.75 77 ARG A O 1
ATOM 596 N N . ASN A 1 78 ? 11.126 -4.029 -12.323 1.00 93.75 78 ASN A N 1
ATOM 597 C CA . ASN A 1 78 ? 11.082 -3.731 -13.755 1.00 93.75 78 ASN A CA 1
ATOM 598 C C . ASN A 1 78 ? 9.928 -4.475 -14.453 1.00 93.75 78 ASN A C 1
ATOM 600 O O . ASN A 1 78 ? 10.046 -4.863 -15.615 1.00 93.75 78 ASN A O 1
ATOM 604 N N . ALA A 1 79 ? 8.828 -4.721 -13.734 1.00 94.31 79 ALA A N 1
ATOM 605 C CA . ALA A 1 79 ? 7.698 -5.483 -14.248 1.00 94.31 79 ALA A CA 1
ATOM 606 C C . ALA A 1 79 ? 7.113 -4.863 -15.531 1.00 94.31 79 ALA A C 1
ATOM 608 O O . ALA A 1 79 ? 7.118 -3.648 -15.731 1.00 94.31 79 ALA A O 1
ATOM 609 N N . ALA A 1 80 ? 6.551 -5.700 -16.401 1.00 94.94 80 ALA A N 1
ATOM 610 C CA . ALA A 1 80 ? 5.914 -5.222 -17.620 1.00 94.94 80 ALA A CA 1
ATOM 611 C C . ALA A 1 80 ? 4.659 -4.375 -17.322 1.00 94.94 80 ALA A C 1
ATOM 613 O O . ALA A 1 80 ? 3.890 -4.646 -16.391 1.00 94.94 80 ALA A O 1
ATOM 614 N N . GLY A 1 81 ? 4.424 -3.359 -18.157 1.00 93.88 81 GLY A N 1
ATOM 615 C CA . GLY A 1 81 ? 3.236 -2.507 -18.069 1.00 93.88 81 GLY A CA 1
ATOM 616 C C . GLY A 1 81 ? 3.230 -1.544 -16.879 1.00 93.88 81 GLY A C 1
ATOM 617 O O . GLY A 1 81 ? 2.156 -1.117 -16.464 1.00 93.88 81 GLY A O 1
ATOM 618 N N . ILE A 1 82 ? 4.393 -1.208 -16.318 1.00 92.44 82 ILE A N 1
ATOM 619 C CA . ILE A 1 82 ? 4.506 -0.119 -15.341 1.00 92.44 82 ILE A CA 1
ATOM 620 C C . ILE A 1 82 ? 4.175 1.245 -15.964 1.00 92.44 82 ILE A C 1
ATOM 622 O O . ILE A 1 82 ? 4.243 1.430 -17.184 1.00 92.44 82 ILE A O 1
ATOM 626 N N . GLY A 1 83 ? 3.836 2.219 -15.124 1.00 88.50 83 GLY A N 1
ATOM 627 C CA . GLY A 1 83 ? 3.565 3.586 -15.561 1.00 88.50 83 GLY A CA 1
ATOM 628 C C . GLY A 1 83 ? 2.221 3.761 -16.277 1.00 88.50 83 GLY A C 1
ATOM 629 O O . GLY A 1 83 ? 1.340 2.905 -16.243 1.00 88.50 83 GLY A O 1
ATOM 630 N N . ARG A 1 84 ? 2.033 4.923 -16.913 1.00 86.56 84 ARG A N 1
ATOM 631 C CA . ARG A 1 84 ? 0.710 5.400 -17.369 1.00 86.56 84 ARG A CA 1
ATOM 632 C C . ARG A 1 84 ? 0.048 4.504 -18.417 1.00 86.56 84 ARG A C 1
ATOM 634 O O . ARG A 1 84 ? -1.172 4.509 -18.522 1.00 86.56 84 ARG A O 1
ATOM 641 N N . GLN A 1 85 ? 0.838 3.780 -19.202 1.00 84.50 85 GLN A N 1
ATOM 642 C CA . GLN A 1 85 ? 0.361 2.997 -20.338 1.00 84.50 85 GLN A CA 1
ATOM 643 C C . GLN A 1 85 ? -0.231 1.647 -19.913 1.00 84.50 85 GLN A C 1
ATOM 645 O O . GLN A 1 85 ? -1.205 1.204 -20.513 1.00 84.50 85 GLN A O 1
ATOM 650 N N . GLY A 1 86 ? 0.338 0.992 -18.894 1.00 87.88 86 GLY A N 1
ATOM 651 C CA . GLY A 1 86 ? -0.117 -0.331 -18.443 1.00 87.88 86 GLY A CA 1
ATOM 652 C C . GLY A 1 86 ? -0.690 -0.367 -17.023 1.00 87.88 86 GLY A C 1
ATOM 653 O O . GLY A 1 86 ? -1.523 -1.234 -16.729 1.00 87.88 86 GLY A O 1
ATOM 654 N N . ALA A 1 87 ? -0.276 0.580 -16.173 1.00 93.44 87 ALA A N 1
ATOM 655 C CA . ALA A 1 87 ? -0.680 0.760 -14.782 1.00 93.44 87 ALA A CA 1
ATOM 656 C C . ALA A 1 87 ? -0.647 -0.534 -13.949 1.00 93.44 87 ALA A C 1
ATOM 658 O O . ALA A 1 87 ? -1.528 -0.771 -13.117 1.00 93.44 87 ALA A O 1
ATOM 659 N N . SER A 1 88 ? 0.336 -1.405 -14.182 1.00 94.75 88 SER A N 1
ATOM 660 C CA . SER A 1 88 ? 0.418 -2.684 -13.475 1.00 94.75 88 SER A CA 1
ATOM 661 C C . SER A 1 88 ? 0.567 -2.501 -11.954 1.00 94.75 88 SER A C 1
ATOM 663 O O . SER A 1 88 ? 0.010 -3.290 -11.198 1.00 94.75 88 SER A O 1
ATOM 665 N N . GLU A 1 89 ? 1.197 -1.418 -11.493 1.00 93.88 89 GLU A N 1
ATOM 666 C CA . GLU A 1 89 ? 1.259 -1.030 -10.074 1.00 93.88 89 GLU A CA 1
ATOM 667 C C . GLU A 1 89 ? -0.124 -0.722 -9.493 1.00 93.88 89 GLU A C 1
ATOM 669 O O . GLU A 1 89 ? -0.462 -1.110 -8.377 1.00 93.88 89 GLU A O 1
ATOM 674 N N . TYR A 1 90 ? -0.962 -0.037 -10.272 1.00 94.19 90 TYR A N 1
ATOM 675 C CA . TYR A 1 90 ? -2.319 0.295 -9.854 1.00 94.19 90 TYR A CA 1
ATOM 676 C C . TYR A 1 90 ? -3.204 -0.953 -9.775 1.00 94.19 90 TYR A C 1
ATOM 678 O O . TYR A 1 90 ? -4.060 -1.053 -8.897 1.00 94.19 90 TYR A O 1
ATOM 686 N N . LYS A 1 91 ? -2.973 -1.944 -10.644 1.00 95.94 91 LYS A N 1
ATOM 687 C CA . LYS A 1 91 ? -3.665 -3.238 -10.560 1.00 95.94 91 LYS A CA 1
ATOM 688 C C . LYS A 1 91 ? -3.353 -3.958 -9.245 1.00 95.94 91 LYS A C 1
ATOM 690 O O . LYS A 1 91 ? -4.261 -4.565 -8.682 1.00 95.94 91 LYS A O 1
ATOM 695 N N . ASP A 1 92 ? -2.137 -3.825 -8.714 1.00 97.06 92 ASP A N 1
ATOM 696 C CA . ASP A 1 92 ? -1.790 -4.357 -7.388 1.00 97.06 92 ASP A CA 1
ATOM 697 C C . ASP A 1 92 ? -2.546 -3.624 -6.267 1.00 97.06 92 ASP A C 1
ATOM 699 O O . ASP A 1 92 ? -3.059 -4.258 -5.344 1.00 97.06 92 ASP A O 1
ATOM 703 N N . VAL A 1 93 ? -2.709 -2.300 -6.377 1.00 96.25 93 VAL A N 1
ATOM 704 C CA . VAL A 1 93 ? -3.534 -1.501 -5.447 1.00 96.25 93 VAL A CA 1
ATOM 705 C C . VAL A 1 93 ? -5.008 -1.931 -5.499 1.00 96.25 93 VAL A C 1
ATOM 707 O O . VAL A 1 93 ? -5.647 -2.103 -4.460 1.00 96.25 93 VAL A O 1
ATOM 710 N N . LEU A 1 94 ? -5.563 -2.177 -6.689 1.00 96.50 94 LEU A N 1
ATOM 711 C CA . LEU A 1 94 ? -6.926 -2.705 -6.838 1.00 96.50 94 LEU A CA 1
ATOM 712 C C . LEU A 1 94 ? -7.073 -4.125 -6.269 1.00 96.50 94 LEU A C 1
ATOM 714 O O . LEU A 1 94 ? -8.106 -4.461 -5.674 1.00 96.50 94 LEU A O 1
ATOM 718 N N . ALA A 1 95 ? -6.045 -4.961 -6.421 1.00 97.31 95 ALA A N 1
ATOM 719 C CA . ALA A 1 95 ? -6.016 -6.294 -5.831 1.00 97.31 95 ALA A CA 1
ATOM 720 C C . ALA A 1 95 ? -6.000 -6.223 -4.295 1.00 97.31 95 ALA A C 1
ATOM 722 O O . ALA A 1 95 ? -6.745 -6.961 -3.650 1.00 97.31 95 ALA A O 1
ATOM 723 N N . ALA A 1 96 ? -5.255 -5.281 -3.708 1.00 97.38 96 ALA A N 1
ATOM 724 C CA . ALA A 1 96 ? -5.270 -5.009 -2.270 1.00 97.38 96 ALA A CA 1
ATOM 725 C C . ALA A 1 96 ? -6.661 -4.565 -1.772 1.00 97.38 96 ALA A C 1
ATOM 727 O O . ALA A 1 96 ? -7.137 -5.046 -0.741 1.00 97.38 96 ALA A O 1
ATOM 728 N N . ALA A 1 97 ? -7.370 -3.729 -2.540 1.00 96.44 97 ALA A N 1
ATOM 729 C CA . ALA A 1 97 ? -8.756 -3.359 -2.234 1.00 96.44 97 ALA A CA 1
ATOM 730 C C . ALA A 1 97 ? -9.677 -4.583 -2.212 1.00 96.44 97 ALA A C 1
ATOM 732 O O . ALA A 1 97 ? -10.529 -4.728 -1.336 1.00 96.44 97 ALA A O 1
ATOM 733 N N . SER A 1 98 ? -9.500 -5.469 -3.190 1.00 96.12 98 SER A N 1
ATOM 734 C CA . SER A 1 98 ? -10.279 -6.699 -3.308 1.00 96.12 98 SER A CA 1
ATOM 735 C C . SER A 1 98 ? -9.963 -7.671 -2.170 1.00 96.12 98 SER A C 1
ATOM 737 O O . SER A 1 98 ? -10.882 -8.280 -1.629 1.00 96.12 98 SER A O 1
ATOM 739 N N . TYR A 1 99 ? -8.695 -7.759 -1.752 1.00 95.19 99 TYR A N 1
ATOM 740 C CA . TYR A 1 99 ? -8.256 -8.549 -0.601 1.00 95.19 99 TYR A CA 1
ATOM 741 C C . TYR A 1 99 ? -8.981 -8.130 0.684 1.00 95.19 99 TYR A C 1
ATOM 743 O O . TYR A 1 99 ? -9.521 -8.994 1.371 1.00 95.19 99 TYR A O 1
ATOM 751 N N . LEU A 1 100 ? -9.053 -6.823 0.964 1.00 94.00 100 LEU A N 1
ATOM 752 C CA . LEU A 1 100 ? -9.682 -6.269 2.172 1.00 94.00 100 LEU A CA 1
ATOM 753 C C . LEU A 1 100 ? -11.208 -6.420 2.216 1.00 94.00 100 LEU A C 1
ATOM 755 O O . LEU A 1 100 ? -11.796 -6.386 3.293 1.00 94.00 100 LEU A O 1
ATOM 759 N N . LYS A 1 101 ? -11.866 -6.569 1.062 1.00 92.19 101 LYS A N 1
ATOM 760 C CA . LYS A 1 101 ? -13.322 -6.780 0.992 1.00 92.19 101 LYS A CA 1
ATOM 761 C C . LYS A 1 101 ? -13.739 -8.208 1.330 1.00 92.19 101 LYS A C 1
ATOM 763 O O . LYS A 1 101 ? -14.932 -8.450 1.520 1.00 92.19 101 LYS A O 1
ATOM 768 N N . ARG A 1 102 ? -12.799 -9.157 1.342 1.00 87.44 102 ARG A N 1
ATOM 769 C CA . ARG A 1 102 ? -13.125 -10.551 1.636 1.00 87.44 102 ARG A CA 1
ATOM 770 C C . ARG A 1 102 ? -13.548 -10.672 3.102 1.00 87.44 102 ARG A C 1
ATOM 772 O O . ARG A 1 102 ? -12.912 -10.054 3.955 1.00 87.44 102 ARG A O 1
ATOM 779 N N . PRO A 1 103 ? -14.616 -11.430 3.399 1.00 74.94 103 PRO A N 1
ATOM 780 C CA . PRO A 1 103 ? -14.914 -11.786 4.776 1.00 74.94 103 PRO A CA 1
ATOM 781 C C . PRO A 1 103 ? -13.713 -12.526 5.380 1.00 74.94 103 PRO A C 1
ATOM 783 O O . PRO A 1 103 ? -13.009 -13.240 4.661 1.00 74.94 103 PRO A O 1
ATOM 786 N N . ALA A 1 104 ? -13.474 -12.277 6.669 1.00 63.72 104 ALA A N 1
ATOM 787 C CA . ALA A 1 104 ? -12.497 -13.016 7.461 1.00 63.72 104 ALA A CA 1
ATOM 788 C C . ALA A 1 104 ? -12.880 -14.497 7.560 1.00 63.72 104 ALA A C 1
ATOM 790 O O . ALA A 1 104 ? -14.103 -14.778 7.599 1.00 63.72 104 ALA A O 1
#

Secondary structure (DSSP, 8-state):
-----EEEEE--SS---S---EEEE---SSS----SS--SSHHHHHHHHHHHHHHHHT-EEEEEE-TT-SSS-HHHHT-TT-STTT-HHHHHHHHHHHHHTS--

Foldseek 3Di:
DPDDWDWDKQAAPPDPDQDFAEEEDDLDDDAADADHDADPPVSNNVSVVVSNVVNPVGYTYIHINFFCHPDPDDCSVVPPQPDDRRVRRVVSVVVVVVVSPDRD

pLDDT: mean 92.76, std 7.29, range [63.72, 98.25]